Protein AF-T1AM99-F1 (afdb_monomer_lite)

Organism: NCBI:txid410659

Foldseek 3Di:
DVVVVVVVVCVCPPPPCVVDVPSCPPPPVVVVVVVVVVVVVVVVQVVQVVLVHPVSCVVVPNVVVVVVVVVVVVVVCQVVCVPPDPCRNPVPDDPPPPPPPDDDDDDDDDPVNVVVVVVVVVVVVD

InterPro domains:
  IPR006099 Methylmalonyl-CoA mutase, alpha/beta chain, catalytic [PF01642] (3-123)
  IPR016176 Cobalamin (vitamin B12)-dependent enzyme, catalytic [SSF51703] (2-116)
  IPR052040 GTPase and isobutyryl-CoA mutase domain-containing protein [PTHR43087] (30-125)

Secondary structure (DSSP, 8-state):
-HHHHHHHHHHHHT-GGGGSS-TTTT-HHHHHHHHHHHHHHHHHHHHHHHTTHHHHHHHTTHHHHHHHHHHHHHHHHHHHSSS--BTTTBSPPPTTS-S--S--------HHHHHHHHHHHHHHT-

Radius of gyration: 23.97 Å; chains: 1; bounding box: 54×57×49 Å

Sequence (126 aa):
MRRAVAIQLVINRELGLNFNENPWQGSFVVEQLTDLVEEAVYQEFEAISERGGVLGAMDTMYQRGKIQEESMFYEQKKHDGSLPLIGVNTYLPREHAGEIATSIELIRSTEDEKRAQIEHVRSFQQ

Structure (mmCIF, N/CA/C/O backbone):
data_AF-T1AM99-F1
#
_entry.id   AF-T1AM99-F1
#
loop_
_atom_site.group_PDB
_atom_site.id
_atom_site.type_symbol
_atom_site.label_atom_id
_atom_site.label_alt_id
_atom_site.label_comp_id
_atom_site.label_asym_id
_atom_site.label_entity_id
_atom_site.label_seq_id
_atom_site.pdbx_PDB_ins_code
_atom_site.Cartn_x
_atom_site.Cartn_y
_atom_site.Cartn_z
_atom_site.occupancy
_atom_site.B_iso_or_equiv
_atom_site.auth_seq_id
_atom_site.auth_comp_id
_atom_site.auth_asym_id
_atom_site.auth_atom_id
_atom_site.pdbx_PDB_model_num
ATOM 1 N N . MET A 1 1 ? 14.591 3.233 -14.713 1.00 73.19 1 MET A N 1
ATOM 2 C CA . MET A 1 1 ? 13.388 4.090 -14.867 1.00 73.19 1 MET A CA 1
ATOM 3 C C . MET A 1 1 ? 12.594 3.866 -16.157 1.00 73.19 1 MET A C 1
ATOM 5 O O . MET A 1 1 ? 11.382 3.748 -16.062 1.00 73.19 1 MET A O 1
ATOM 9 N N . ARG A 1 2 ? 13.213 3.750 -17.348 1.00 82.38 2 ARG A N 1
ATOM 10 C CA . ARG A 1 2 ? 12.472 3.640 -18.632 1.00 82.38 2 ARG A CA 1
ATOM 11 C C . ARG A 1 2 ? 11.406 2.530 -18.678 1.00 82.38 2 ARG A C 1
ATOM 13 O O . ARG A 1 2 ? 10.306 2.782 -19.149 1.00 82.38 2 ARG A O 1
ATOM 20 N N . ARG A 1 3 ? 11.697 1.334 -18.142 1.00 84.62 3 ARG A N 1
ATOM 21 C CA . ARG A 1 3 ? 10.732 0.214 -18.096 1.00 84.62 3 ARG A CA 1
ATOM 22 C C . ARG A 1 3 ? 9.491 0.516 -17.246 1.00 84.62 3 ARG A C 1
ATOM 24 O O . ARG A 1 3 ? 8.395 0.173 -17.658 1.00 84.62 3 ARG A O 1
ATOM 31 N N . ALA A 1 4 ? 9.644 1.197 -16.108 1.00 89.06 4 ALA A N 1
ATOM 32 C CA . ALA A 1 4 ? 8.511 1.575 -15.259 1.00 89.06 4 ALA A CA 1
ATOM 33 C C . ALA A 1 4 ? 7.598 2.603 -15.949 1.00 89.06 4 ALA A C 1
ATOM 35 O O . ALA A 1 4 ? 6.380 2.496 -15.879 1.00 89.06 4 ALA A O 1
ATOM 36 N N . VAL A 1 5 ? 8.182 3.557 -16.683 1.00 91.56 5 VAL A N 1
ATOM 37 C CA . VAL A 1 5 ? 7.415 4.531 -17.479 1.00 91.56 5 VAL A CA 1
ATOM 38 C C . VAL A 1 5 ? 6.685 3.848 -18.637 1.00 91.56 5 VAL A C 1
ATOM 40 O O . VAL A 1 5 ? 5.538 4.181 -18.918 1.00 91.56 5 VAL A O 1
ATOM 43 N N . ALA A 1 6 ? 7.313 2.860 -19.279 1.00 94.88 6 ALA A N 1
ATOM 44 C CA . ALA A 1 6 ? 6.689 2.112 -20.367 1.00 94.88 6 ALA A CA 1
ATOM 45 C C . ALA A 1 6 ? 5.393 1.405 -19.932 1.00 94.88 6 ALA A C 1
ATOM 47 O O . ALA A 1 6 ? 4.447 1.376 -20.710 1.00 94.88 6 ALA A O 1
ATOM 48 N N . ILE A 1 7 ? 5.308 0.919 -18.686 1.00 96.06 7 ILE A N 1
ATOM 49 C CA . ILE A 1 7 ? 4.073 0.327 -18.140 1.00 96.06 7 ILE A CA 1
ATOM 50 C C . ILE A 1 7 ? 2.913 1.329 -18.224 1.00 96.06 7 ILE A C 1
ATOM 52 O O . ILE A 1 7 ? 1.848 0.995 -18.734 1.00 96.06 7 ILE A O 1
ATOM 56 N N . GLN A 1 8 ? 3.134 2.574 -17.795 1.00 94.69 8 GLN A N 1
ATOM 57 C CA . GLN A 1 8 ? 2.116 3.628 -17.860 1.00 94.69 8 GLN A CA 1
ATOM 58 C C . GLN A 1 8 ? 1.745 3.985 -19.304 1.00 94.69 8 GLN A C 1
ATOM 60 O O . GLN A 1 8 ? 0.578 4.219 -19.602 1.00 94.69 8 GLN A O 1
ATOM 65 N N . LEU A 1 9 ? 2.721 4.008 -20.218 1.00 94.94 9 LEU A N 1
ATOM 66 C CA . LEU A 1 9 ? 2.458 4.291 -21.631 1.00 94.94 9 LEU A CA 1
ATOM 67 C C . LEU A 1 9 ? 1.568 3.221 -22.267 1.00 94.94 9 LEU A C 1
ATOM 69 O O . LEU A 1 9 ? 0.591 3.578 -22.916 1.00 94.94 9 LEU A O 1
ATOM 73 N N . VAL A 1 10 ? 1.854 1.939 -22.028 1.00 95.69 10 VAL A N 1
ATOM 74 C CA . VAL A 1 10 ? 1.038 0.829 -22.545 1.00 95.69 10 VAL A CA 1
ATOM 75 C C . VAL A 1 10 ? -0.375 0.882 -21.958 1.00 95.69 10 VAL A C 1
ATOM 77 O O . VAL A 1 10 ? -1.354 0.843 -22.701 1.00 95.69 10 VAL A O 1
ATOM 80 N N . ILE A 1 11 ? -0.503 1.059 -20.638 1.00 95.38 11 ILE A N 1
ATOM 81 C CA . ILE A 1 11 ? -1.807 1.158 -19.960 1.00 95.38 11 ILE A CA 1
ATOM 82 C C . ILE A 1 11 ? -2.643 2.329 -20.498 1.00 95.38 11 ILE A C 1
ATOM 84 O O . ILE A 1 11 ? -3.849 2.193 -20.660 1.00 95.38 11 ILE A O 1
ATOM 88 N N . ASN A 1 12 ? -2.031 3.474 -20.797 1.00 94.12 12 ASN A N 1
ATOM 89 C CA . ASN A 1 12 ? -2.783 4.666 -21.202 1.00 94.12 12 ASN A CA 1
ATOM 90 C C . ASN A 1 12 ? -3.010 4.780 -22.713 1.00 94.12 12 ASN A C 1
ATOM 92 O O . ASN A 1 12 ? -3.922 5.483 -23.138 1.00 94.12 12 ASN A O 1
ATOM 96 N N . ARG A 1 13 ? -2.148 4.180 -23.541 1.00 92.69 13 ARG A N 1
ATOM 97 C CA . ARG A 1 13 ? -2.191 4.349 -25.005 1.00 92.69 13 ARG A CA 1
ATOM 98 C C . ARG A 1 13 ? -2.648 3.109 -25.755 1.00 92.69 13 ARG A C 1
ATOM 100 O O . ARG A 1 13 ? -3.137 3.252 -26.871 1.00 92.69 13 ARG A O 1
ATOM 107 N N . GLU A 1 14 ? -2.474 1.927 -25.177 1.00 95.56 14 GLU A N 1
ATOM 108 C CA . GLU A 1 14 ? -2.698 0.658 -25.876 1.00 95.56 14 GLU A CA 1
ATOM 109 C C . GLU A 1 14 ? -3.803 -0.186 -25.227 1.00 95.56 14 GLU A C 1
ATOM 111 O O . GLU A 1 14 ? -4.521 -0.898 -25.929 1.00 95.56 14 GLU A O 1
ATOM 116 N N . LEU A 1 15 ? -3.987 -0.105 -23.902 1.00 95.44 15 LEU A N 1
ATOM 117 C CA . LEU A 1 15 ? -5.020 -0.875 -23.208 1.00 95.44 15 LEU A CA 1
ATOM 118 C C . LEU A 1 15 ? -6.425 -0.331 -23.510 1.00 95.44 15 LEU A C 1
ATOM 120 O O . LEU A 1 15 ? -6.845 0.694 -22.980 1.00 95.44 15 LEU A O 1
ATOM 124 N N . GLY A 1 16 ? -7.184 -1.085 -24.309 1.00 93.50 16 GLY A N 1
ATOM 125 C CA . GLY A 1 16 ? -8.493 -0.667 -24.812 1.00 93.50 16 GLY A CA 1
ATOM 126 C C . GLY A 1 16 ? -9.555 -0.354 -23.746 1.00 93.50 16 GLY A C 1
ATOM 127 O O . GLY A 1 16 ? -10.409 0.500 -23.962 1.00 93.50 16 GLY A O 1
ATOM 128 N N . LEU A 1 17 ? -9.498 -1.002 -22.579 1.00 92.31 17 LEU A N 1
ATOM 129 C CA . LEU A 1 17 ? -10.454 -0.745 -21.494 1.00 92.31 17 LEU A CA 1
ATOM 130 C C . LEU A 1 17 ? -10.373 0.704 -20.982 1.00 92.31 17 LEU A C 1
ATOM 132 O O . LEU A 1 17 ? -11.392 1.274 -20.607 1.00 92.31 17 LEU A O 1
ATOM 136 N N . ASN A 1 18 ? -9.185 1.310 -21.046 1.00 91.75 18 ASN A N 1
ATOM 137 C CA . ASN A 1 18 ? -8.923 2.661 -20.555 1.00 91.75 18 ASN A CA 1
ATOM 138 C C . ASN A 1 18 ? -9.321 3.772 -21.541 1.00 91.75 18 ASN A C 1
ATOM 140 O O . ASN A 1 18 ? -9.124 4.944 -21.234 1.00 91.75 18 ASN A O 1
ATOM 144 N N . PHE A 1 19 ? -9.892 3.445 -22.710 1.00 92.62 19 PHE A N 1
ATOM 145 C CA . PHE A 1 19 ? -10.608 4.451 -23.509 1.00 92.62 19 PHE A CA 1
ATOM 146 C C . PHE A 1 19 ? -11.896 4.917 -22.815 1.00 92.62 19 PHE A C 1
ATOM 148 O O . PHE A 1 19 ? -12.379 6.010 -23.101 1.00 92.62 19 PHE A O 1
ATOM 155 N N . ASN A 1 20 ? -12.455 4.089 -21.928 1.00 94.75 20 ASN A N 1
ATOM 156 C CA . ASN A 1 20 ? -13.511 4.473 -21.005 1.00 94.75 20 ASN A CA 1
ATOM 157 C C . ASN A 1 20 ? -12.870 4.931 -19.681 1.00 94.75 20 ASN A C 1
ATOM 159 O O . ASN A 1 20 ? -11.999 4.244 -19.151 1.00 94.75 20 ASN A O 1
ATOM 163 N N . GLU A 1 21 ? -13.304 6.075 -19.148 1.00 95.25 21 GLU A N 1
ATOM 164 C CA . GLU A 1 21 ? -12.783 6.655 -17.903 1.00 95.25 21 GLU A CA 1
ATOM 165 C C . GLU A 1 21 ? -13.401 6.040 -16.633 1.00 95.25 21 GLU A C 1
ATOM 167 O O . GLU A 1 21 ? -12.786 6.078 -15.569 1.00 95.25 21 GLU A O 1
ATOM 172 N N . ASN A 1 22 ? -14.585 5.426 -16.727 1.00 96.38 22 ASN A N 1
ATOM 173 C CA . ASN A 1 22 ? -15.285 4.769 -15.619 1.00 96.38 22 ASN A CA 1
ATOM 174 C C . ASN A 1 22 ? -15.629 3.290 -15.912 1.00 96.38 22 ASN A C 1
ATOM 176 O O . ASN A 1 22 ? -16.771 2.871 -15.711 1.00 96.38 22 ASN A O 1
ATOM 180 N N . PRO A 1 23 ? -14.659 2.451 -16.337 1.00 95.94 23 PRO A N 1
ATOM 181 C CA . PRO A 1 23 ? -14.933 1.094 -16.820 1.00 95.94 23 PRO A CA 1
ATOM 182 C C . PRO A 1 23 ? -15.457 0.137 -15.739 1.00 95.94 23 PRO A C 1
ATOM 184 O O . PRO A 1 23 ? -15.990 -0.920 -16.064 1.00 95.94 23 PRO A O 1
ATOM 187 N N . TRP A 1 24 ? -15.294 0.487 -14.462 1.00 96.56 24 TRP A N 1
ATOM 1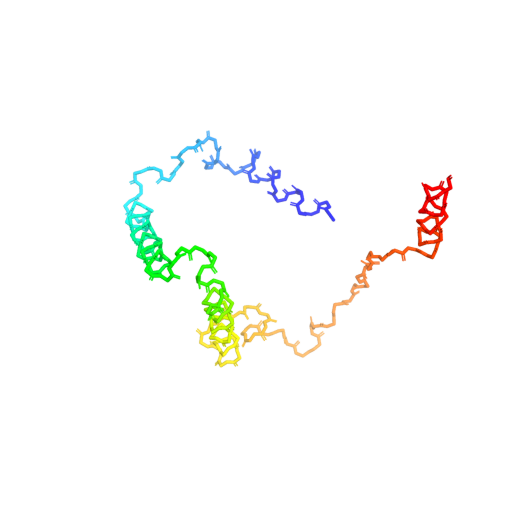88 C CA . TRP A 1 24 ? -15.679 -0.352 -13.326 1.00 96.56 24 TRP A CA 1
ATOM 189 C C . TRP A 1 24 ? -17.061 -0.031 -12.753 1.00 96.56 24 TRP A C 1
ATOM 191 O O . TRP A 1 24 ? -17.572 -0.806 -11.945 1.00 96.56 24 TRP A O 1
ATOM 201 N N . GLN A 1 25 ? -17.671 1.088 -13.153 1.00 96.88 25 GLN A N 1
ATOM 202 C CA . GLN A 1 25 ? -18.991 1.471 -12.661 1.00 96.88 25 GLN A CA 1
ATOM 203 C C . GLN A 1 25 ? -20.052 0.465 -13.135 1.00 96.88 25 GLN A C 1
ATOM 205 O O . GLN A 1 25 ? -20.066 0.082 -14.305 1.00 96.88 25 GLN A O 1
ATOM 210 N N . GLY A 1 26 ? -20.940 0.032 -12.234 1.00 96.12 26 GLY A N 1
ATOM 211 C CA . GLY A 1 26 ? -21.942 -1.003 -12.512 1.00 96.12 26 GLY A CA 1
ATOM 212 C C . GLY A 1 26 ? -21.448 -2.440 -12.308 1.00 96.12 26 GLY A C 1
ATOM 213 O O . GLY A 1 26 ? -22.210 -3.385 -12.512 1.00 96.12 26 GLY A O 1
ATOM 214 N N . SER A 1 27 ? -20.182 -2.645 -11.929 1.00 97.94 27 SER A N 1
ATOM 215 C CA . SER A 1 27 ? -19.685 -3.968 -11.549 1.00 97.94 27 SER A CA 1
ATOM 216 C C . SER A 1 27 ? -20.179 -4.334 -10.153 1.00 97.94 27 SER A C 1
ATOM 218 O O . SER A 1 27 ? -19.716 -3.762 -9.170 1.00 97.94 27 SER A O 1
ATOM 220 N N . PHE A 1 28 ? -21.033 -5.356 -10.054 1.00 97.94 28 PHE A N 1
ATOM 221 C CA . PHE A 1 28 ? -21.556 -5.843 -8.771 1.00 97.94 28 PHE A CA 1
ATOM 222 C C . PHE A 1 28 ? -20.459 -6.171 -7.74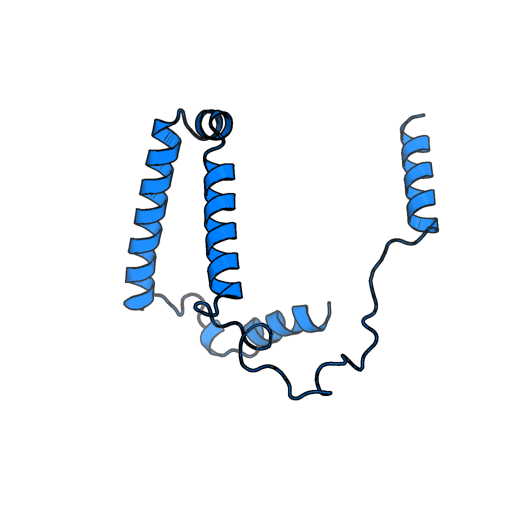9 1.00 97.94 28 PHE A C 1
ATOM 224 O O . PHE A 1 28 ? -20.618 -5.913 -6.561 1.00 97.94 28 PHE A O 1
ATOM 231 N N . VAL A 1 29 ? -19.333 -6.732 -8.204 1.00 98.19 29 VAL A N 1
ATOM 232 C CA . VAL A 1 29 ? -18.215 -7.085 -7.316 1.00 98.19 29 VAL A CA 1
ATOM 233 C C . VAL A 1 29 ? -17.499 -5.834 -6.817 1.00 98.19 29 VAL A C 1
ATOM 235 O O . VAL A 1 29 ? -17.145 -5.764 -5.646 1.00 98.19 29 VAL A O 1
ATOM 238 N N . VAL A 1 30 ? -17.273 -4.847 -7.690 1.00 98.19 30 VAL A N 1
ATOM 239 C CA . VAL A 1 30 ? -16.580 -3.610 -7.300 1.00 98.19 30 VAL A CA 1
ATOM 240 C C . VAL A 1 30 ? -17.467 -2.772 -6.389 1.00 98.19 30 VAL A C 1
ATOM 242 O O . VAL A 1 30 ? -16.967 -2.256 -5.398 1.00 98.19 30 VAL A O 1
ATOM 245 N N . GLU A 1 31 ? -18.767 -2.685 -6.673 1.00 98.19 31 GLU A N 1
ATOM 246 C CA . GLU A 1 31 ? -19.743 -2.001 -5.816 1.00 98.19 31 GLU A CA 1
ATOM 247 C C . GLU A 1 31 ? -19.783 -2.633 -4.423 1.00 98.19 31 GLU A C 1
ATOM 249 O O . GLU A 1 31 ? -19.537 -1.950 -3.436 1.00 98.19 31 GLU A O 1
ATOM 254 N N . GLN A 1 32 ? -19.935 -3.957 -4.334 1.00 98.25 32 GLN A N 1
ATOM 255 C CA . GLN A 1 32 ? -19.935 -4.634 -3.039 1.00 98.25 32 GLN A CA 1
ATOM 256 C C . GLN A 1 32 ? -18.607 -4.468 -2.282 1.00 98.25 32 GLN A C 1
ATOM 258 O O . GLN A 1 32 ? -18.606 -4.282 -1.068 1.00 98.25 32 GLN A O 1
ATOM 263 N N . LEU A 1 33 ? -17.463 -4.541 -2.971 1.00 98.44 33 LEU A N 1
ATOM 264 C CA . LEU A 1 33 ? -16.164 -4.294 -2.339 1.00 98.44 33 LEU A CA 1
ATOM 265 C C . LEU A 1 33 ? -16.012 -2.840 -1.884 1.00 98.44 33 LEU A C 1
ATOM 267 O O . LEU A 1 33 ? -15.352 -2.602 -0.877 1.00 98.44 33 LEU A O 1
ATOM 271 N N . THR A 1 34 ? -16.615 -1.892 -2.602 1.00 98.44 34 THR A N 1
ATOM 272 C CA . THR A 1 34 ? -16.615 -0.473 -2.231 1.00 98.44 34 THR A CA 1
ATOM 273 C C . THR A 1 34 ? -17.341 -0.289 -0.906 1.00 98.44 34 THR A C 1
ATOM 275 O O . THR A 1 34 ? -16.736 0.233 0.026 1.00 98.44 34 THR A O 1
ATOM 278 N N . ASP A 1 35 ? -18.557 -0.824 -0.784 1.00 98.38 35 ASP A N 1
ATOM 279 C CA . ASP A 1 35 ? -19.357 -0.725 0.443 1.00 98.38 35 ASP A CA 1
ATOM 280 C C . ASP A 1 35 ? -18.652 -1.394 1.637 1.00 98.38 35 ASP A C 1
ATOM 282 O O . ASP A 1 35 ? -18.585 -0.838 2.733 1.00 98.38 35 ASP A O 1
ATOM 286 N N . LEU A 1 36 ? -18.072 -2.584 1.431 1.00 98.56 36 LEU A N 1
ATOM 287 C CA . LEU A 1 36 ? -17.378 -3.316 2.497 1.00 98.56 36 LEU A CA 1
ATOM 288 C C . LEU A 1 36 ? -16.126 -2.586 2.998 1.00 98.56 36 LEU A C 1
ATOM 290 O O . LEU A 1 36 ? -15.856 -2.584 4.199 1.00 98.56 36 LEU A O 1
ATOM 294 N N . VAL A 1 37 ? -15.339 -2.002 2.091 1.00 98.50 37 VAL A N 1
ATOM 295 C CA . VAL A 1 37 ? -14.131 -1.258 2.470 1.00 98.50 37 VAL A CA 1
ATOM 296 C C . VAL A 1 37 ? -14.496 0.083 3.102 1.00 98.50 37 VAL A C 1
ATOM 298 O O . VAL A 1 37 ? -13.858 0.467 4.078 1.00 98.50 37 VAL A O 1
ATOM 301 N N . GLU A 1 38 ? -15.517 0.774 2.594 1.00 98.62 38 GLU A N 1
ATOM 302 C CA . GLU A 1 38 ? -16.014 2.024 3.175 1.00 98.62 38 GLU A CA 1
ATOM 303 C C . GLU A 1 38 ? -16.447 1.826 4.634 1.00 98.62 38 GLU A C 1
ATOM 305 O O . GLU A 1 38 ? -15.952 2.518 5.525 1.00 98.62 38 GLU A O 1
ATOM 310 N N . GLU A 1 39 ? -17.286 0.823 4.896 1.00 98.62 39 GLU A N 1
ATOM 311 C CA . GLU A 1 39 ? -17.742 0.492 6.248 1.00 98.62 39 GLU A CA 1
ATOM 312 C C . GLU A 1 39 ? -16.571 0.120 7.174 1.00 98.62 39 GLU A C 1
ATOM 314 O O . GLU A 1 39 ? -16.476 0.611 8.299 1.00 98.62 39 GLU A O 1
ATOM 319 N N . ALA A 1 40 ? -15.618 -0.689 6.696 1.00 98.38 40 ALA A N 1
ATOM 320 C CA . ALA A 1 40 ? -14.430 -1.041 7.476 1.00 98.38 40 ALA A CA 1
ATOM 321 C C . ALA A 1 40 ? -13.567 0.188 7.834 1.00 98.38 40 ALA A C 1
ATOM 323 O O . ALA A 1 40 ? -12.985 0.243 8.920 1.00 98.38 40 ALA A O 1
ATOM 324 N N . VAL A 1 41 ? -13.490 1.187 6.948 1.00 98.50 41 VAL A N 1
ATOM 325 C CA . VAL A 1 41 ? -12.789 2.452 7.219 1.00 98.50 41 VAL A CA 1
ATOM 326 C C . VAL A 1 41 ? -13.544 3.292 8.250 1.00 98.50 41 VAL A C 1
ATOM 328 O O . VAL A 1 41 ? -12.909 3.850 9.147 1.00 98.50 41 VAL A O 1
ATOM 331 N N . TYR A 1 42 ? -14.877 3.356 8.179 1.00 98.38 42 TYR A N 1
ATOM 332 C CA . TYR A 1 42 ? -15.681 4.061 9.182 1.00 98.38 42 TYR A CA 1
ATOM 333 C C . TYR A 1 42 ? -15.512 3.467 10.582 1.00 98.38 42 TYR A C 1
ATOM 335 O O . TYR A 1 42 ? -15.277 4.212 11.534 1.00 98.38 42 TYR A O 1
ATOM 343 N N . GLN A 1 43 ? -15.517 2.139 10.702 1.00 98.31 43 GLN A N 1
ATOM 344 C CA . GLN A 1 43 ? -15.256 1.457 11.974 1.00 98.31 43 GLN A CA 1
ATOM 345 C C . GLN A 1 43 ? -13.869 1.795 12.536 1.00 98.31 43 GLN A C 1
ATOM 347 O O . GLN A 1 43 ? -13.706 2.007 13.740 1.00 98.31 43 GLN A O 1
ATOM 352 N N . GLU A 1 44 ? -12.859 1.908 11.673 1.00 97.94 44 GLU A N 1
ATOM 353 C CA . GLU A 1 44 ? -11.524 2.324 12.101 1.00 97.94 44 GLU A CA 1
ATOM 354 C C . GLU A 1 44 ? -11.495 3.787 12.576 1.00 97.94 44 GLU A C 1
ATOM 356 O O . GLU A 1 44 ? -10.817 4.116 13.554 1.00 97.94 44 GLU A O 1
ATOM 361 N N . PHE A 1 45 ? -12.249 4.681 11.928 1.00 98.12 45 PHE A N 1
ATOM 362 C CA . PHE A 1 45 ? -12.381 6.0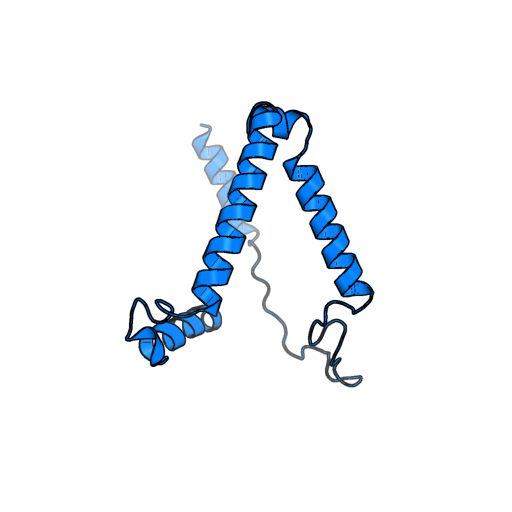71 12.371 1.00 98.12 45 PHE A CA 1
ATOM 363 C C . PHE A 1 45 ? -13.045 6.188 13.740 1.00 98.12 45 PHE A C 1
ATOM 365 O O . PHE A 1 45 ? -12.592 6.993 14.561 1.00 98.12 45 PHE A O 1
ATOM 372 N N . GLU A 1 46 ? -14.071 5.386 14.015 1.00 97.88 46 GLU A N 1
ATOM 373 C CA . GLU A 1 46 ? -14.682 5.306 15.342 1.00 97.88 46 GLU A CA 1
ATOM 374 C C . GLU A 1 46 ? -13.671 4.807 16.378 1.00 97.88 46 GLU A C 1
ATOM 376 O O . GLU A 1 46 ? -13.454 5.479 17.388 1.00 97.88 46 GLU A O 1
ATOM 381 N N . ALA A 1 47 ? -12.943 3.723 16.083 1.00 96.81 47 ALA A N 1
ATOM 382 C CA . ALA A 1 47 ? -11.912 3.192 16.973 1.00 96.81 47 ALA A CA 1
ATOM 383 C C . ALA A 1 47 ? -10.833 4.239 17.312 1.00 96.81 47 ALA A C 1
ATOM 385 O O . ALA A 1 47 ? -10.420 4.373 18.470 1.00 96.81 47 ALA A O 1
ATOM 386 N N . ILE A 1 48 ? -10.376 5.019 16.332 1.00 97.38 48 ILE A N 1
ATOM 387 C CA . ILE A 1 48 ? -9.422 6.111 16.569 1.00 97.38 48 ILE A CA 1
ATOM 388 C C . ILE A 1 48 ? -10.073 7.239 17.385 1.00 97.38 48 ILE A C 1
ATOM 390 O O . ILE A 1 48 ? -9.442 7.790 18.289 1.00 97.38 48 ILE A O 1
ATOM 394 N N . SER A 1 49 ? -11.329 7.581 17.102 1.00 97.12 49 SER A N 1
ATOM 395 C CA . SER A 1 49 ? -12.050 8.657 17.793 1.00 97.12 49 SER A CA 1
ATOM 396 C C . SER A 1 49 ? -12.266 8.353 19.276 1.00 97.12 49 SER A C 1
ATOM 398 O O . SER A 1 49 ? -11.988 9.209 20.117 1.00 97.12 49 SER A O 1
ATOM 400 N N . GLU A 1 50 ? -12.646 7.120 19.617 1.00 96.69 50 GLU A N 1
ATOM 401 C CA . GLU A 1 50 ? -12.793 6.644 21.002 1.00 96.69 50 GLU A CA 1
ATOM 402 C C . GLU A 1 50 ? -11.494 6.745 21.816 1.00 96.69 50 GLU A C 1
ATOM 404 O O . GLU A 1 50 ? -11.523 6.857 23.041 1.00 96.69 50 GLU A O 1
ATOM 409 N N . ARG A 1 51 ? -10.341 6.753 21.140 1.00 95.56 51 ARG A N 1
ATOM 410 C CA . ARG A 1 51 ? -9.007 6.874 21.747 1.00 95.56 51 ARG A CA 1
ATOM 411 C C . ARG A 1 51 ? -8.540 8.325 21.887 1.00 95.56 51 ARG A C 1
ATOM 413 O O . ARG A 1 51 ? -7.359 8.560 22.114 1.00 95.56 51 ARG A O 1
ATOM 420 N N . GLY A 1 52 ? -9.441 9.302 21.769 1.00 95.12 52 GLY A N 1
ATOM 421 C CA . GLY A 1 52 ? -9.095 10.728 21.813 1.00 95.12 52 GLY A CA 1
ATOM 422 C C . GLY A 1 52 ? -8.627 11.269 20.461 1.00 95.12 52 GLY A C 1
ATOM 423 O O . GLY A 1 52 ? -7.794 12.176 20.399 1.00 95.12 52 GLY A O 1
ATOM 424 N N . GLY A 1 53 ? -9.143 10.695 19.372 1.00 95.69 53 GLY A N 1
ATOM 425 C CA . GLY A 1 53 ? -8.731 11.018 18.012 1.00 95.69 53 GLY A CA 1
ATOM 426 C C . GLY A 1 53 ? -7.310 10.548 17.697 1.00 95.69 53 GLY A C 1
ATOM 427 O O . GLY A 1 53 ? -6.694 9.778 18.432 1.00 95.69 53 GLY A O 1
ATOM 428 N N . VAL A 1 54 ? -6.765 11.031 16.579 1.00 96.38 54 VAL A N 1
ATOM 429 C CA . VAL A 1 54 ? -5.468 10.564 16.058 1.00 96.38 54 VAL A CA 1
ATOM 430 C C . VAL A 1 54 ? -4.336 10.752 17.069 1.00 96.38 54 VAL A C 1
ATOM 432 O O . VAL A 1 54 ? -3.534 9.838 17.238 1.00 96.38 54 VAL A O 1
ATOM 435 N N . LEU A 1 55 ? -4.281 11.896 17.759 1.00 96.19 55 LEU A N 1
ATOM 436 C CA . LEU A 1 55 ? -3.216 12.183 18.726 1.00 96.19 55 LEU A CA 1
ATOM 437 C C . LEU A 1 55 ? -3.302 11.277 19.963 1.00 96.19 55 LEU A C 1
ATOM 439 O O . LEU A 1 55 ? -2.288 10.717 20.365 1.00 96.19 55 LEU A O 1
ATOM 443 N N . GLY A 1 56 ? -4.499 11.049 20.515 1.00 96.31 56 GLY A N 1
ATOM 444 C CA . GLY A 1 56 ? -4.656 10.132 21.651 1.00 96.31 56 GLY A CA 1
ATOM 445 C C . GLY A 1 56 ? -4.401 8.662 21.277 1.00 96.31 56 GLY A C 1
ATOM 446 O O . GLY A 1 56 ? -3.780 7.908 22.032 1.00 96.31 56 GLY A O 1
ATOM 447 N N . ALA A 1 57 ? -4.765 8.259 20.057 1.00 96.75 57 ALA A N 1
ATOM 448 C CA . ALA A 1 57 ? -4.387 6.958 19.508 1.00 96.75 57 ALA A CA 1
ATOM 449 C C . ALA A 1 57 ? -2.858 6.820 19.338 1.00 96.75 57 ALA A C 1
ATOM 451 O O . ALA A 1 57 ? -2.302 5.750 19.591 1.00 96.75 57 ALA A O 1
ATOM 452 N N . MET A 1 58 ? -2.157 7.901 18.980 1.00 95.81 58 MET A N 1
ATOM 453 C CA . MET A 1 58 ? -0.693 7.907 18.888 1.00 95.81 58 MET A CA 1
ATOM 454 C C . MET A 1 58 ? -0.016 7.772 20.254 1.00 95.81 58 MET A C 1
ATOM 456 O O . MET A 1 58 ? 0.963 7.034 20.359 1.00 95.81 58 MET A O 1
ATOM 460 N N . ASP A 1 59 ? -0.548 8.407 21.301 1.00 96.06 59 ASP A N 1
ATOM 461 C CA . ASP A 1 59 ? -0.010 8.287 22.665 1.00 96.06 59 ASP A CA 1
ATOM 462 C C . ASP A 1 59 ? -0.075 6.840 23.181 1.00 96.06 59 ASP A C 1
ATOM 464 O O . ASP A 1 59 ? 0.835 6.365 23.863 1.00 96.06 59 ASP A O 1
ATOM 468 N N . THR A 1 60 ? -1.116 6.099 22.788 1.00 94.12 60 THR A N 1
ATOM 469 C CA . THR A 1 60 ? -1.264 4.659 23.074 1.00 94.12 60 THR A CA 1
ATOM 470 C C . THR A 1 60 ? -0.569 3.754 22.053 1.00 94.12 60 THR A C 1
ATOM 472 O O . THR A 1 60 ? -0.625 2.531 22.171 1.00 94.12 60 THR A O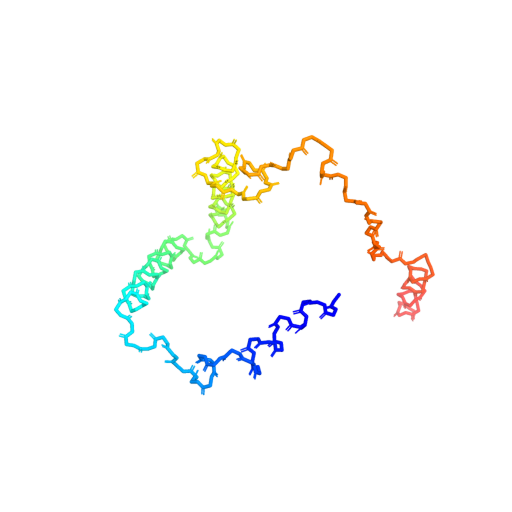 1
ATOM 475 N N . MET A 1 61 ? 0.127 4.334 21.068 1.00 96.38 61 MET A N 1
ATOM 476 C CA . MET A 1 61 ? 0.827 3.635 19.986 1.00 96.38 61 MET A CA 1
ATOM 477 C C . MET A 1 61 ? -0.083 2.733 19.143 1.00 96.38 61 MET A C 1
ATOM 479 O O . MET A 1 61 ? 0.402 1.775 18.540 1.00 96.38 61 MET A O 1
ATOM 483 N N . TYR A 1 62 ? -1.377 3.046 19.066 1.00 97.38 62 TYR A N 1
ATOM 484 C CA . TYR A 1 62 ? -2.389 2.217 18.415 1.00 97.38 62 TYR A CA 1
ATOM 485 C C . TYR A 1 62 ? -2.055 1.930 16.946 1.00 97.38 62 TYR A C 1
ATOM 487 O O . TYR A 1 62 ? -1.913 0.768 16.567 1.00 97.38 62 TYR A O 1
ATOM 495 N N . GLN A 1 63 ? -1.839 2.971 16.130 1.00 97.12 63 GLN A N 1
ATOM 496 C CA . GLN A 1 63 ? -1.540 2.781 14.706 1.00 97.12 63 GLN A CA 1
ATOM 497 C C . GLN A 1 63 ? -0.223 2.019 14.507 1.00 97.12 63 GLN A C 1
ATOM 499 O O . GLN A 1 63 ? -0.129 1.141 13.651 1.00 97.12 63 GLN A O 1
ATOM 504 N N . ARG A 1 64 ? 0.798 2.323 15.323 1.00 97.38 64 ARG A N 1
ATOM 505 C CA . ARG A 1 64 ? 2.103 1.651 15.250 1.00 97.38 64 ARG A CA 1
ATOM 506 C C . ARG A 1 64 ? 1.987 0.167 15.598 1.00 97.38 64 ARG A C 1
ATOM 508 O O . ARG A 1 64 ? 2.566 -0.653 14.893 1.00 97.38 64 ARG A O 1
ATOM 515 N N . GLY A 1 65 ? 1.262 -0.157 16.667 1.00 97.94 65 GLY A N 1
ATOM 516 C CA . GLY A 1 65 ? 1.006 -1.532 17.089 1.00 97.94 65 GLY A CA 1
ATOM 517 C C . GLY A 1 65 ? 0.284 -2.314 15.999 1.00 97.94 65 GLY A C 1
ATOM 518 O O . GLY A 1 65 ? 0.785 -3.345 15.566 1.00 97.94 65 GLY A O 1
ATOM 519 N N . LYS A 1 66 ? -0.807 -1.757 15.461 1.00 97.44 66 LYS A N 1
ATOM 520 C CA . LYS A 1 66 ? -1.598 -2.396 14.404 1.00 97.44 66 LYS A CA 1
ATOM 521 C C . LYS A 1 66 ? -0.787 -2.671 13.131 1.00 97.44 66 LYS A C 1
ATOM 523 O O . LYS A 1 66 ? -0.794 -3.791 12.634 1.00 97.44 66 LYS A O 1
ATOM 528 N N . ILE A 1 67 ? -0.003 -1.697 12.655 1.00 98.12 67 ILE A N 1
ATOM 529 C CA . ILE A 1 67 ? 0.897 -1.890 11.500 1.00 98.12 67 ILE A CA 1
ATOM 530 C C . ILE A 1 67 ? 1.917 -3.003 11.773 1.00 98.12 67 ILE A C 1
ATOM 532 O O . ILE A 1 67 ? 2.208 -3.815 10.894 1.00 98.12 67 ILE A O 1
ATOM 536 N N . GLN A 1 68 ? 2.487 -3.045 12.980 1.00 98.25 68 GLN A N 1
ATOM 537 C CA . GLN A 1 68 ? 3.459 -4.072 13.342 1.00 98.25 68 GLN A CA 1
ATOM 538 C C . GLN A 1 68 ? 2.820 -5.465 13.390 1.00 98.25 68 GLN A C 1
ATOM 540 O O . GLN A 1 68 ? 3.408 -6.414 12.876 1.00 98.25 68 GLN A O 1
ATOM 545 N N . GLU A 1 69 ? 1.629 -5.588 13.971 1.00 98.06 69 GLU A N 1
ATOM 546 C CA . GLU A 1 69 ? 0.870 -6.840 14.026 1.00 98.06 69 GLU A CA 1
ATOM 547 C C . GLU A 1 69 ?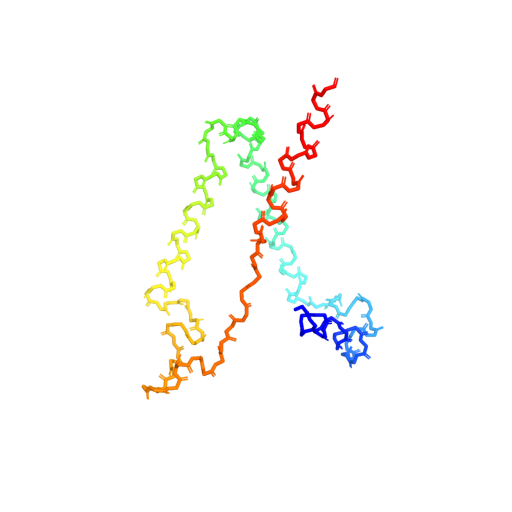 0.524 -7.352 12.622 1.00 98.06 69 GLU A C 1
ATOM 549 O O . GLU A 1 69 ? 0.808 -8.508 12.305 1.00 98.06 69 GLU A O 1
ATOM 554 N N . GLU A 1 70 ? -0.002 -6.490 11.747 1.00 98.12 70 GLU A N 1
ATOM 555 C CA . GLU A 1 70 ? -0.326 -6.847 10.360 1.00 98.12 70 GLU A CA 1
ATOM 556 C C . GLU A 1 70 ? 0.924 -7.227 9.551 1.00 98.12 70 GLU A C 1
ATOM 558 O O . GLU A 1 70 ? 0.900 -8.189 8.779 1.00 98.12 70 GLU A O 1
ATOM 563 N N . SER A 1 71 ? 2.041 -6.526 9.768 1.00 98.00 71 SER A N 1
ATOM 564 C CA . SER A 1 71 ? 3.334 -6.852 9.158 1.00 98.00 71 SER A CA 1
ATOM 565 C C . SER A 1 71 ? 3.838 -8.231 9.595 1.00 98.00 71 SER A C 1
ATOM 567 O O . SER A 1 71 ? 4.205 -9.056 8.756 1.00 98.00 71 SER A O 1
ATOM 569 N N . MET A 1 72 ? 3.791 -8.527 10.899 1.00 98.19 72 MET A N 1
ATOM 570 C CA . MET A 1 72 ? 4.172 -9.839 11.431 1.00 98.19 72 MET A CA 1
ATOM 571 C C . MET A 1 72 ? 3.277 -10.953 10.885 1.00 98.19 72 MET A C 1
ATOM 573 O O . MET A 1 72 ? 3.779 -12.015 10.520 1.00 98.19 72 MET A O 1
ATOM 577 N N . PHE A 1 73 ? 1.971 -10.707 10.780 1.00 98.00 73 PHE A N 1
ATOM 578 C CA . PHE A 1 73 ? 1.024 -11.651 10.193 1.00 98.00 73 PHE A CA 1
ATOM 579 C C . PHE A 1 73 ? 1.317 -11.922 8.710 1.00 98.00 73 PHE A C 1
ATOM 581 O O . PHE A 1 73 ? 1.332 -13.078 8.285 1.00 98.00 73 PHE A O 1
ATOM 588 N N . TYR A 1 74 ? 1.594 -10.881 7.920 1.00 98.00 74 TYR A N 1
ATOM 589 C CA . TYR A 1 74 ? 1.993 -11.022 6.519 1.00 98.00 74 TYR A CA 1
ATOM 590 C C . TYR A 1 74 ? 3.293 -11.824 6.373 1.00 98.00 74 TYR A C 1
ATOM 592 O O . TYR A 1 74 ? 3.354 -12.760 5.574 1.00 98.00 74 TYR A O 1
ATOM 600 N N . GLU A 1 75 ? 4.323 -11.497 7.159 1.00 97.56 75 GLU A N 1
ATOM 601 C CA . GLU A 1 75 ? 5.606 -12.204 7.110 1.00 97.56 75 GLU A CA 1
ATOM 602 C C . GLU A 1 75 ? 5.464 -13.664 7.552 1.00 97.56 75 GLU A C 1
ATOM 604 O O . GLU A 1 75 ? 6.032 -14.548 6.910 1.00 97.56 75 GLU A O 1
ATOM 609 N N . GLN A 1 76 ? 4.641 -13.953 8.566 1.00 97.69 76 GLN A N 1
ATOM 610 C CA . GLN A 1 76 ? 4.311 -15.327 8.947 1.00 97.69 76 GLN A CA 1
ATOM 611 C C . GLN A 1 76 ? 3.706 -16.096 7.767 1.00 97.69 76 GLN A C 1
ATOM 613 O O . GLN A 1 76 ? 4.222 -17.157 7.419 1.00 97.69 76 GLN A O 1
ATOM 618 N N . LYS A 1 77 ? 2.697 -15.528 7.091 1.00 97.56 77 LYS A N 1
ATOM 619 C CA . LYS A 1 77 ? 2.063 -16.158 5.921 1.00 97.56 77 LYS A CA 1
ATOM 620 C C . LYS A 1 77 ? 3.010 -16.360 4.740 1.00 97.56 77 LYS A C 1
ATOM 622 O O . LYS A 1 77 ? 2.900 -17.317 3.973 1.00 97.56 77 LYS A O 1
ATOM 627 N N . LYS A 1 78 ? 3.935 -15.423 4.554 1.00 95.81 78 LYS A N 1
ATOM 628 C CA . LYS A 1 78 ? 4.983 -15.515 3.538 1.00 95.81 78 LYS A CA 1
ATOM 629 C C . LYS A 1 78 ? 5.963 -16.643 3.859 1.00 95.81 78 LYS A C 1
ATOM 631 O O . LYS A 1 78 ? 6.348 -17.372 2.947 1.00 95.81 78 LYS A O 1
ATOM 636 N N . HIS A 1 79 ? 6.361 -16.792 5.120 1.00 94.12 79 HIS A N 1
ATOM 637 C CA . HIS A 1 79 ? 7.296 -17.830 5.551 1.00 94.12 79 HIS A CA 1
ATOM 638 C C . HIS A 1 79 ? 6.668 -19.225 5.588 1.00 94.12 79 HIS A C 1
ATOM 640 O O . HIS A 1 79 ? 7.321 -20.183 5.183 1.00 94.12 79 HIS A O 1
ATOM 646 N N . ASP A 1 80 ? 5.421 -19.344 6.045 1.00 95.12 80 ASP A N 1
ATOM 647 C CA . ASP A 1 80 ? 4.708 -20.624 6.102 1.00 95.12 80 ASP A CA 1
ATOM 648 C C . ASP A 1 80 ? 4.130 -21.068 4.743 1.00 95.12 80 ASP A C 1
ATOM 650 O O . ASP A 1 80 ? 3.774 -22.233 4.572 1.00 95.12 80 ASP A O 1
ATOM 654 N N . GLY A 1 81 ? 4.086 -20.161 3.759 1.00 93.81 81 GLY A N 1
ATOM 655 C CA . GLY A 1 81 ? 3.641 -20.434 2.393 1.00 93.81 81 GLY A CA 1
ATOM 656 C C . GLY A 1 81 ? 2.126 -20.361 2.186 1.00 93.81 81 GLY A C 1
ATOM 657 O O . GLY A 1 81 ? 1.664 -20.564 1.063 1.00 93.81 81 GLY A O 1
ATOM 658 N N . SER A 1 82 ? 1.344 -20.036 3.220 1.00 96.94 82 SER A N 1
ATOM 659 C CA . SER A 1 82 ? -0.104 -19.817 3.104 1.00 96.94 82 SER A CA 1
ATOM 660 C C . SER A 1 82 ? -0.450 -18.599 2.242 1.00 96.94 82 SER A C 1
ATOM 662 O O . SER A 1 82 ? -1.532 -18.552 1.654 1.00 96.94 82 SER A O 1
ATOM 664 N N . LEU A 1 83 ? 0.479 -17.643 2.115 1.00 97.19 83 LEU A N 1
ATOM 665 C CA . LEU A 1 83 ? 0.451 -16.610 1.084 1.00 97.19 83 LEU A CA 1
ATOM 666 C C . LEU A 1 83 ? 1.440 -16.967 -0.043 1.00 97.19 83 LEU A C 1
ATOM 668 O O . LEU A 1 83 ? 2.653 -16.807 0.136 1.00 97.19 83 LEU A O 1
ATOM 672 N N . PRO A 1 84 ? 0.964 -17.430 -1.214 1.00 96.06 84 PRO A N 1
ATOM 673 C CA . PRO A 1 84 ? 1.845 -17.835 -2.304 1.00 96.06 84 PRO A CA 1
ATOM 674 C C . PRO A 1 84 ? 2.503 -16.624 -2.981 1.00 96.06 84 PRO A C 1
ATOM 676 O O . PRO A 1 84 ? 1.827 -15.767 -3.548 1.00 96.06 84 PRO A O 1
ATOM 679 N N . LEU A 1 85 ? 3.838 -16.589 -2.976 1.00 94.50 85 LEU A N 1
ATOM 680 C CA . LEU A 1 85 ? 4.676 -15.591 -3.641 1.00 94.50 85 LEU A CA 1
ATOM 681 C C . LEU A 1 85 ? 5.573 -16.260 -4.693 1.00 94.50 85 LEU A C 1
ATOM 683 O O . LEU A 1 85 ? 6.525 -16.983 -4.374 1.00 94.50 85 LEU A O 1
ATOM 687 N N . ILE A 1 86 ? 5.265 -15.990 -5.965 1.00 93.19 86 ILE A N 1
ATOM 688 C CA . ILE A 1 86 ? 5.960 -16.556 -7.128 1.00 93.19 86 ILE A CA 1
ATOM 689 C C . ILE A 1 86 ? 7.431 -16.123 -7.135 1.00 93.19 86 ILE A C 1
ATOM 691 O O . ILE A 1 86 ? 7.734 -14.931 -7.112 1.00 93.19 86 ILE A O 1
ATOM 695 N N . GLY A 1 87 ? 8.344 -17.095 -7.181 1.00 89.31 87 GLY A N 1
ATOM 696 C CA . GLY A 1 87 ? 9.790 -16.865 -7.182 1.00 89.31 87 GLY A CA 1
ATOM 697 C C . GLY A 1 87 ? 10.398 -16.599 -5.800 1.00 89.31 87 GLY A C 1
ATOM 698 O O . GLY A 1 87 ? 11.601 -16.366 -5.721 1.00 89.31 87 GLY A O 1
ATOM 699 N N . VAL A 1 88 ? 9.600 -16.651 -4.724 1.00 90.38 88 VAL A N 1
ATOM 700 C CA . VAL A 1 88 ? 10.069 -16.443 -3.341 1.00 90.38 88 VAL A CA 1
ATOM 701 C C . VAL A 1 88 ? 9.831 -17.671 -2.467 1.00 90.38 88 VAL A C 1
ATOM 703 O O . VAL A 1 88 ? 10.785 -18.209 -1.918 1.00 90.38 88 VAL A O 1
ATOM 706 N N . ASN A 1 89 ? 8.581 -18.124 -2.327 1.00 91.88 89 ASN A N 1
ATOM 707 C CA . ASN A 1 89 ? 8.236 -19.310 -1.525 1.00 91.88 89 ASN A CA 1
ATOM 708 C C . ASN A 1 89 ? 7.564 -20.420 -2.352 1.00 91.88 89 ASN A C 1
ATOM 710 O O . ASN A 1 89 ? 7.442 -21.551 -1.891 1.00 91.88 89 ASN A O 1
ATOM 714 N N . THR A 1 90 ? 7.167 -20.121 -3.591 1.00 92.69 90 THR A N 1
ATOM 715 C CA . THR A 1 90 ? 6.604 -21.081 -4.541 1.00 92.69 90 THR A CA 1
ATOM 716 C C . THR A 1 90 ? 7.117 -20.799 -5.954 1.00 92.69 90 THR A C 1
ATOM 718 O O . THR A 1 90 ? 7.579 -19.694 -6.246 1.00 92.69 90 THR A O 1
ATOM 721 N N . TYR A 1 91 ? 7.060 -21.798 -6.839 1.00 91.00 91 TYR A N 1
ATOM 722 C CA . TYR A 1 91 ? 7.599 -21.732 -8.208 1.00 91.00 91 TYR A CA 1
ATOM 723 C C . TYR A 1 91 ? 9.060 -21.254 -8.261 1.00 91.00 91 TYR A C 1
ATOM 725 O O . TYR A 1 91 ? 9.422 -20.379 -9.049 1.00 91.00 91 TYR A O 1
ATOM 733 N N . LEU A 1 92 ? 9.899 -21.823 -7.390 1.00 87.00 92 LEU A N 1
ATOM 734 C CA . LEU A 1 92 ? 11.321 -21.504 -7.355 1.00 87.00 92 LEU A CA 1
ATOM 735 C C . LEU A 1 92 ? 12.024 -21.976 -8.639 1.00 87.00 92 LEU A C 1
ATOM 737 O O . LEU A 1 92 ? 11.693 -23.044 -9.170 1.00 87.00 92 LEU A O 1
ATOM 741 N N . PRO A 1 93 ? 12.999 -21.202 -9.147 1.00 81.19 93 PRO A N 1
ATOM 742 C CA . PRO A 1 93 ? 13.814 -21.633 -10.271 1.00 81.19 93 PRO A CA 1
ATOM 743 C C . PRO A 1 93 ? 14.549 -22.939 -9.938 1.00 81.19 93 PRO A C 1
ATOM 745 O O . PRO A 1 93 ? 14.935 -23.175 -8.794 1.00 81.19 93 PRO A O 1
ATOM 748 N N . ARG A 1 94 ? 14.771 -23.787 -10.952 1.00 79.38 94 ARG A N 1
ATOM 749 C CA . ARG A 1 94 ? 15.635 -24.972 -10.810 1.00 79.38 94 ARG A CA 1
ATOM 750 C C . ARG A 1 94 ? 17.051 -24.519 -10.428 1.00 79.38 94 ARG A C 1
ATOM 752 O O . ARG A 1 94 ? 17.476 -23.446 -10.865 1.00 79.38 94 ARG A O 1
ATOM 759 N N . GLU A 1 95 ? 17.758 -25.318 -9.625 1.00 61.81 95 GLU A N 1
ATOM 760 C CA . GLU A 1 95 ? 19.135 -25.023 -9.201 1.00 61.81 95 GLU A CA 1
ATOM 761 C C . GLU A 1 95 ? 19.978 -24.592 -10.419 1.00 61.81 95 GLU A C 1
ATOM 763 O O . GLU A 1 95 ? 19.970 -25.265 -11.450 1.00 61.81 95 GLU A O 1
ATOM 768 N N . HIS A 1 96 ? 20.628 -23.424 -10.307 1.00 55.19 96 HIS A N 1
ATOM 769 C CA . HIS A 1 96 ? 21.395 -22.701 -11.346 1.00 55.19 96 HIS A CA 1
ATOM 770 C C . HIS A 1 96 ? 20.645 -21.742 -12.296 1.00 55.19 96 HIS A C 1
ATOM 772 O O . HIS A 1 96 ? 21.292 -21.111 -13.125 1.00 55.19 96 HIS A O 1
ATOM 778 N N . ALA A 1 97 ? 19.332 -21.526 -12.155 1.00 54.25 97 ALA A N 1
ATOM 779 C CA . ALA A 1 97 ? 18.614 -20.474 -12.906 1.00 54.25 97 ALA A CA 1
ATOM 780 C C . ALA A 1 97 ? 18.456 -19.137 -12.140 1.00 54.25 97 ALA A C 1
ATOM 782 O O . ALA A 1 97 ? 17.843 -18.202 -12.651 1.00 54.25 97 ALA A O 1
ATOM 783 N N . GLY A 1 98 ? 18.977 -19.055 -10.907 1.00 51.34 98 GLY A N 1
ATOM 784 C CA . GLY A 1 98 ? 18.808 -17.919 -9.989 1.00 51.34 98 GLY A CA 1
ATOM 785 C C . GLY A 1 98 ? 19.994 -16.955 -9.886 1.00 51.34 98 GLY A C 1
ATOM 786 O O . GLY A 1 98 ? 19.870 -15.924 -9.226 1.00 51.34 98 GLY A O 1
ATOM 787 N N . GLU A 1 99 ? 21.130 -17.237 -10.530 1.00 52.56 99 GLU A N 1
ATOM 788 C CA . GLU A 1 99 ? 22.145 -16.200 -10.703 1.00 52.56 99 GLU A CA 1
ATOM 789 C C . GLU A 1 99 ? 21.587 -15.192 -11.702 1.00 52.56 99 GLU A C 1
ATOM 791 O O . GLU A 1 99 ? 21.478 -15.465 -12.897 1.00 52.56 99 GLU A O 1
ATOM 796 N N . ILE A 1 100 ? 21.179 -14.026 -11.200 1.00 56.97 100 ILE A N 1
ATOM 797 C CA . ILE A 1 100 ? 20.920 -12.857 -12.031 1.00 56.97 100 ILE A CA 1
ATOM 798 C C . ILE A 1 100 ? 22.233 -12.601 -12.783 1.00 56.97 100 ILE A C 1
ATOM 800 O O . ILE A 1 100 ? 23.124 -11.930 -12.276 1.00 56.97 100 ILE A O 1
ATOM 804 N N . ALA A 1 101 ? 22.369 -13.145 -13.995 1.00 53.69 101 ALA A N 1
ATOM 805 C CA . ALA A 1 101 ? 23.560 -13.025 -14.843 1.00 53.69 101 ALA A CA 1
ATOM 806 C C . ALA A 1 101 ? 23.796 -11.582 -15.336 1.00 53.69 101 ALA A C 1
ATOM 808 O O . ALA A 1 101 ? 24.559 -11.331 -16.263 1.00 53.69 101 ALA A O 1
ATOM 809 N N . THR A 1 102 ? 23.093 -10.614 -14.752 1.00 60.75 102 THR A N 1
ATOM 810 C CA . THR A 1 102 ? 23.163 -9.198 -15.072 1.00 60.75 102 THR A CA 1
ATOM 811 C C . THR A 1 102 ? 23.632 -8.467 -13.825 1.00 60.75 102 THR A C 1
ATOM 813 O O . THR A 1 102 ? 22.954 -8.483 -12.798 1.00 60.75 102 THR A O 1
ATOM 816 N N . SER A 1 103 ? 24.780 -7.800 -13.913 1.00 68.69 103 SER A N 1
ATOM 817 C CA . SER A 1 103 ? 25.161 -6.809 -12.915 1.00 68.69 103 SER A CA 1
ATOM 818 C C . SER A 1 103 ? 24.072 -5.735 -12.862 1.00 68.69 103 SER A C 1
ATOM 820 O O . SER A 1 103 ? 23.811 -5.028 -13.835 1.00 68.69 103 SER A O 1
ATOM 822 N N . ILE A 1 104 ? 23.382 -5.643 -11.727 1.00 77.25 104 ILE A N 1
ATOM 823 C CA . ILE A 1 104 ? 22.411 -4.577 -11.496 1.00 77.25 104 ILE A CA 1
ATOM 824 C C . ILE A 1 104 ? 23.213 -3.319 -11.175 1.00 77.25 104 ILE A C 1
ATOM 826 O O . ILE A 1 104 ? 23.916 -3.265 -10.166 1.00 77.25 104 ILE A O 1
ATOM 830 N N . GLU A 1 105 ? 23.124 -2.313 -12.040 1.00 82.69 105 GLU A N 1
ATOM 831 C CA . GLU A 1 105 ? 23.710 -1.004 -11.771 1.00 82.69 105 GLU A CA 1
ATOM 832 C C . GLU A 1 105 ? 23.010 -0.381 -10.557 1.00 82.69 105 GLU A C 1
ATOM 834 O O . GLU A 1 105 ? 21.803 -0.123 -10.568 1.00 82.69 105 GLU A O 1
ATOM 839 N N . LEU A 1 106 ? 23.771 -0.179 -9.483 1.00 85.81 106 LEU A N 1
ATOM 840 C CA . LEU A 1 106 ? 23.271 0.432 -8.261 1.00 85.81 106 LEU A CA 1
ATOM 841 C C . LEU A 1 106 ? 23.456 1.941 -8.345 1.00 85.81 106 LEU A C 1
ATOM 843 O O . LEU A 1 106 ? 24.579 2.435 -8.416 1.00 85.81 106 LEU A O 1
ATOM 847 N N . ILE A 1 107 ? 22.351 2.671 -8.261 1.00 87.00 107 ILE A N 1
ATOM 848 C CA . ILE A 1 107 ? 22.384 4.125 -8.149 1.00 87.00 107 ILE A CA 1
ATOM 849 C C . ILE A 1 107 ? 22.750 4.475 -6.703 1.00 87.00 107 ILE A C 1
ATOM 851 O O . ILE A 1 107 ? 22.030 4.125 -5.767 1.00 87.00 107 ILE A O 1
ATOM 855 N N . ARG A 1 108 ? 23.891 5.143 -6.520 1.00 91.69 108 ARG A N 1
ATOM 856 C CA . ARG A 1 108 ? 24.390 5.640 -5.231 1.00 91.69 108 ARG A CA 1
ATOM 857 C C . ARG A 1 108 ? 24.917 7.059 -5.412 1.00 91.69 108 ARG A C 1
ATOM 859 O O . ARG A 1 108 ? 25.385 7.399 -6.491 1.00 91.69 108 ARG A O 1
ATOM 866 N N . SER A 1 109 ? 24.880 7.850 -4.343 1.00 93.19 109 SER A N 1
ATOM 867 C CA . SER A 1 109 ? 25.507 9.174 -4.320 1.00 93.19 109 SER A CA 1
ATOM 868 C C . SER A 1 109 ? 27.022 9.063 -4.490 1.00 93.19 109 SER A C 1
ATOM 870 O O . SER A 1 109 ? 27.651 8.233 -3.819 1.00 93.19 109 SER A O 1
ATOM 872 N N . THR A 1 110 ? 27.602 9.936 -5.302 1.00 94.94 110 THR A N 1
ATOM 873 C CA . THR A 1 110 ? 29.054 10.071 -5.457 1.00 94.94 110 THR A CA 1
ATOM 874 C C . THR A 1 110 ? 29.674 10.843 -4.287 1.00 94.94 110 THR A C 1
ATOM 876 O O . THR A 1 110 ? 28.988 11.537 -3.536 1.00 94.94 110 THR A O 1
ATOM 879 N N . GLU A 1 111 ? 30.989 10.724 -4.101 1.00 95.50 111 GLU A N 1
ATOM 880 C CA . GLU A 1 111 ? 31.702 11.485 -3.063 1.00 95.50 111 GLU A CA 1
ATOM 881 C C . GLU A 1 111 ? 31.707 12.996 -3.341 1.00 95.50 111 GLU A C 1
ATOM 883 O O . GLU A 1 111 ? 31.619 13.795 -2.407 1.00 95.50 111 GLU A O 1
ATOM 888 N N . ASP A 1 112 ? 31.738 13.394 -4.613 1.00 95.94 112 ASP A N 1
ATOM 889 C CA . ASP A 1 112 ? 31.709 14.806 -4.998 1.00 95.94 112 ASP A CA 1
ATOM 890 C C . ASP A 1 112 ? 30.344 15.442 -4.709 1.00 95.94 112 ASP A C 1
ATOM 892 O O . ASP A 1 112 ? 30.294 16.548 -4.174 1.00 95.94 112 ASP A O 1
ATOM 896 N N . GLU A 1 113 ? 29.236 14.726 -4.945 1.00 95.81 113 GLU A N 1
ATOM 897 C CA . GLU A 1 113 ? 27.889 15.177 -4.554 1.00 95.81 113 GLU A CA 1
ATOM 898 C C . GLU A 1 113 ? 27.782 15.402 -3.040 1.00 95.81 113 GLU A C 1
ATOM 900 O O . GLU A 1 113 ? 27.218 16.403 -2.591 1.00 95.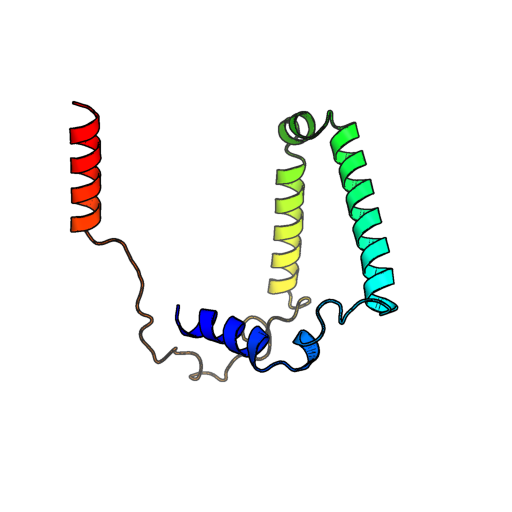81 113 GLU A O 1
ATOM 905 N N . LYS A 1 114 ? 28.365 14.504 -2.234 1.00 96.75 114 LYS A N 1
ATOM 906 C CA . LYS A 1 114 ? 28.390 14.660 -0.772 1.00 96.75 114 LYS A CA 1
ATOM 907 C C . LYS A 1 114 ? 29.200 15.887 -0.355 1.00 96.75 114 LYS A C 1
ATOM 909 O O . LYS A 1 114 ? 28.751 16.646 0.504 1.00 96.75 114 LYS A O 1
ATOM 914 N N . ARG A 1 115 ? 30.382 16.095 -0.949 1.00 96.19 115 ARG A N 1
ATOM 915 C CA . ARG A 1 115 ? 31.247 17.247 -0.644 1.00 96.19 115 ARG A CA 1
ATOM 916 C C . ARG A 1 115 ? 30.576 18.562 -1.034 1.00 96.19 115 ARG A C 1
ATOM 918 O O . ARG A 1 115 ? 30.541 19.474 -0.210 1.00 96.19 115 ARG A O 1
ATOM 925 N N . ALA A 1 116 ? 29.978 18.618 -2.222 1.00 96.88 116 ALA A N 1
ATOM 926 C CA . ALA A 1 116 ? 29.230 19.776 -2.696 1.00 96.88 116 ALA A CA 1
ATOM 927 C C . ALA A 1 116 ? 28.087 20.136 -1.736 1.00 96.88 116 ALA A C 1
ATOM 929 O O . ALA A 1 116 ? 27.929 21.299 -1.370 1.00 96.88 116 ALA A O 1
ATOM 930 N N . GLN A 1 117 ? 27.339 19.142 -1.241 1.00 97.06 117 GLN A N 1
ATOM 931 C CA . GLN A 1 117 ? 26.266 19.401 -0.282 1.00 97.06 117 GLN A CA 1
ATOM 932 C C . GLN A 1 117 ? 26.784 19.968 1.050 1.00 97.06 117 GLN A C 1
ATOM 934 O O . GLN A 1 117 ? 26.161 20.867 1.615 1.00 97.06 117 GLN A O 1
ATOM 939 N N . ILE A 1 118 ? 27.930 19.491 1.549 1.00 96.88 118 ILE A N 1
ATOM 940 C CA . ILE A 1 118 ? 28.556 20.031 2.768 1.00 96.88 118 ILE A CA 1
ATOM 941 C C . ILE A 1 118 ? 28.980 21.492 2.560 1.00 96.88 118 ILE A C 1
ATOM 943 O O . ILE A 1 118 ? 28.749 22.327 3.435 1.00 96.88 118 ILE A O 1
ATOM 947 N N . GLU A 1 119 ? 29.592 21.809 1.420 1.00 97.06 119 GLU A N 1
ATOM 948 C CA . GLU A 1 119 ? 30.025 23.170 1.086 1.00 97.06 119 GLU A CA 1
ATOM 949 C C . GLU A 1 119 ? 28.838 24.128 0.939 1.00 97.06 119 GLU A C 1
ATOM 951 O O . GLU A 1 119 ? 28.863 25.212 1.524 1.00 97.06 119 GLU A O 1
ATOM 956 N N . HIS A 1 120 ? 27.764 23.709 0.262 1.00 97.19 120 HIS A N 1
ATOM 957 C CA . HIS A 1 120 ? 26.533 24.494 0.148 1.00 97.19 120 HIS A CA 1
ATOM 958 C C . HIS A 1 120 ? 25.917 24.807 1.515 1.00 97.19 120 HIS A C 1
ATOM 960 O O . HIS A 1 120 ? 25.553 25.953 1.778 1.00 97.19 120 HIS A O 1
ATOM 966 N N . VAL A 1 121 ? 25.839 23.817 2.414 1.00 97.50 121 VAL A N 1
ATOM 967 C CA . VAL A 1 121 ? 25.309 24.034 3.769 1.00 97.50 121 VAL A CA 1
ATOM 968 C C . VAL A 1 121 ? 26.193 25.002 4.557 1.00 97.50 121 VAL A C 1
ATOM 970 O O . VAL A 1 121 ? 25.669 25.904 5.204 1.00 97.50 121 VAL A O 1
ATOM 973 N N . ARG A 1 122 ? 27.524 24.873 4.475 1.00 96.56 122 ARG A N 1
ATOM 974 C CA . ARG A 1 122 ? 28.454 25.807 5.135 1.00 96.56 122 ARG A CA 1
ATOM 975 C C . ARG A 1 122 ? 28.331 27.227 4.596 1.00 96.56 122 ARG A C 1
ATOM 977 O O . ARG A 1 122 ? 28.383 28.163 5.382 1.00 96.56 122 ARG A O 1
ATOM 984 N N . SER A 1 123 ? 28.160 27.379 3.285 1.00 96.62 123 SER A N 1
ATOM 985 C CA . SER A 1 123 ? 27.958 28.684 2.656 1.00 96.62 123 SER A CA 1
ATOM 986 C C . SER A 1 123 ? 26.627 29.323 3.048 1.00 96.62 123 SER A C 1
ATOM 988 O O . SER A 1 123 ? 26.567 30.540 3.128 1.00 96.62 123 SER A O 1
ATOM 990 N N . PHE A 1 124 ? 25.569 28.537 3.270 1.00 96.25 124 PHE A N 1
ATOM 991 C CA . PHE A 1 124 ? 24.266 29.051 3.709 1.00 96.25 124 PHE A CA 1
ATOM 992 C C . PHE A 1 124 ? 24.264 29.509 5.177 1.00 96.25 124 PHE A C 1
ATOM 994 O O . PHE A 1 124 ? 23.458 30.348 5.563 1.00 96.25 124 PHE A O 1
ATOM 1001 N N . GLN A 1 125 ? 25.137 28.934 6.008 1.00 93.75 125 GLN A N 1
ATOM 1002 C CA . GLN A 1 125 ? 25.250 29.258 7.435 1.00 93.75 125 GLN A CA 1
ATOM 1003 C C . GLN A 1 125 ? 26.107 30.505 7.732 1.00 93.75 125 GLN A C 1
ATOM 1005 O O . GLN A 1 125 ? 26.168 30.905 8.895 1.00 93.75 125 GLN A O 1
ATOM 1010 N N . GLN A 1 126 ? 26.786 31.075 6.726 1.00 74.31 126 GLN A N 1
ATOM 1011 C CA . GLN A 1 126 ? 27.546 32.331 6.820 1.00 74.31 126 GLN A CA 1
ATOM 1012 C C . GLN A 1 126 ? 26.664 33.524 6.458 1.00 74.31 126 GLN A C 1
ATOM 1014 O O . GLN A 1 126 ? 26.791 34.555 7.154 1.00 74.31 126 GLN A O 1
#

pLDDT: mean 92.01, std 10.86, range [51.34, 98.62]